Protein AF-A0A4R8QVG3-F1 (afdb_monomer_lite)

Sequence (74 aa):
MRSTNIASLLALAAATVSATVQVGWPCEGAGYDCLVGNTGIATCDGRSWQLAAHCGGCEPGCFWPDDGGVPFCN

Organism: Colletotrichum trifolii (NCBI:txid5466)

pLDDT: mean 79.19, std 17.59, range [43.31, 97.12]

Radius of gyration: 16.79 Å; chains: 1; bounding box: 51×14×46 Å

Secondary structure (DSSP, 8-state):
--------------------B-TT-B--SSEEEEBGGG-EEEEE-SSBEEEEEEPPSSTT-EE--TTS---EE-

Foldseek 3Di:
DDDPPPPDPPDPPPPPDLDADDFFDFDADWAKHQHVVLQAIWIHPRTTTDGPTGQDPDPPHWDDDPVPDHIDRD

Structure (mmCIF, N/CA/C/O backbone):
data_AF-A0A4R8QVG3-F1
#
_entry.id   AF-A0A4R8QVG3-F1
#
loop_
_atom_site.group_PDB
_atom_site.id
_atom_site.type_symbol
_atom_site.label_atom_id
_atom_site.label_alt_id
_atom_site.label_comp_id
_atom_site.label_asym_id
_atom_site.label_entity_id
_atom_site.label_seq_id
_atom_site.pdbx_PDB_ins_code
_atom_site.Cartn_x
_atom_site.Cartn_y
_atom_site.Cartn_z
_atom_site.occupancy
_atom_site.B_iso_or_equiv
_atom_site.auth_seq_id
_atom_site.auth_comp_id
_atom_site.auth_asym_id
_atom_site.auth_atom_id
_atom_site.pdbx_PDB_model_num
ATOM 1 N N . MET A 1 1 ? -41.707 5.535 32.285 1.00 43.31 1 MET A N 1
ATOM 2 C CA . MET A 1 1 ? -40.300 5.530 31.832 1.00 43.31 1 MET A CA 1
ATOM 3 C C . MET A 1 1 ? -40.182 4.509 30.714 1.00 43.31 1 MET A C 1
ATOM 5 O O . MET A 1 1 ? -40.371 3.331 30.978 1.00 43.31 1 MET A O 1
ATOM 9 N N . ARG A 1 2 ? -39.998 4.940 29.464 1.00 47.44 2 ARG A N 1
ATOM 10 C CA . ARG A 1 2 ? -39.812 4.037 28.319 1.00 47.44 2 ARG A CA 1
ATOM 11 C C . ARG A 1 2 ? -38.706 4.636 27.460 1.00 47.44 2 ARG A C 1
ATOM 13 O O . ARG A 1 2 ? -38.951 5.540 26.673 1.00 47.44 2 ARG A O 1
ATOM 20 N N . SER A 1 3 ? -37.481 4.215 27.744 1.00 50.44 3 SER A N 1
ATOM 21 C CA . SER A 1 3 ? -36.268 4.686 27.085 1.00 50.44 3 SER A CA 1
ATOM 22 C C . SER A 1 3 ? -36.210 4.081 25.686 1.00 50.44 3 SER A C 1
ATOM 24 O O . SER A 1 3 ? -36.027 2.873 25.535 1.00 50.44 3 SER A O 1
ATOM 26 N N . THR A 1 4 ? -36.432 4.894 24.658 1.00 53.00 4 THR A N 1
ATOM 27 C CA . THR A 1 4 ? -36.301 4.472 23.262 1.00 53.00 4 THR A CA 1
ATOM 28 C C . THR A 1 4 ? -34.810 4.351 22.943 1.00 53.00 4 THR A C 1
ATOM 30 O O . THR A 1 4 ? -34.139 5.353 22.721 1.00 53.00 4 THR A O 1
ATOM 33 N N . ASN A 1 5 ? -34.273 3.129 22.980 1.00 55.12 5 ASN A N 1
ATOM 34 C CA . ASN A 1 5 ? -32.927 2.823 22.494 1.00 55.12 5 ASN A CA 1
ATOM 35 C C . ASN A 1 5 ? -32.914 2.987 20.970 1.00 55.12 5 ASN A C 1
ATOM 37 O O . ASN A 1 5 ? -33.411 2.122 20.250 1.00 55.12 5 ASN A O 1
ATOM 41 N N . ILE A 1 6 ? -32.370 4.097 20.478 1.00 61.22 6 ILE A N 1
ATOM 42 C CA . ILE A 1 6 ? -32.060 4.266 19.058 1.00 61.22 6 ILE A CA 1
ATOM 43 C C . ILE A 1 6 ? -30.642 3.725 18.888 1.00 61.22 6 ILE A C 1
ATOM 45 O O . ILE A 1 6 ? -29.665 4.416 19.159 1.00 61.22 6 ILE A O 1
ATOM 49 N N . ALA A 1 7 ? -30.542 2.440 18.549 1.00 55.81 7 ALA A N 1
ATOM 50 C CA . ALA A 1 7 ? -29.274 1.805 18.225 1.00 55.81 7 ALA A CA 1
ATOM 51 C C . ALA A 1 7 ? -28.669 2.515 17.004 1.00 55.81 7 ALA A C 1
ATOM 53 O O . ALA A 1 7 ? -29.262 2.527 15.926 1.00 55.81 7 ALA A O 1
ATOM 54 N N . SER A 1 8 ? -27.515 3.149 17.205 1.00 55.50 8 SER A N 1
ATOM 55 C CA . SER A 1 8 ? -26.748 3.836 16.170 1.00 55.50 8 SER A CA 1
ATOM 56 C C . SER A 1 8 ? -26.391 2.873 15.040 1.00 55.50 8 SER A C 1
ATOM 58 O O . SER A 1 8 ? -25.536 2.004 15.194 1.00 55.50 8 SER A O 1
ATOM 60 N N . LEU A 1 9 ? -27.030 3.046 13.888 1.00 55.94 9 LEU A N 1
ATOM 61 C CA . LEU A 1 9 ? -26.612 2.442 12.629 1.00 55.94 9 LEU A CA 1
ATOM 62 C C . LEU A 1 9 ? -25.439 3.268 12.088 1.00 55.94 9 LEU A C 1
ATOM 64 O O . LEU A 1 9 ? -25.624 4.186 11.292 1.00 55.94 9 LEU A O 1
ATOM 68 N N . LEU A 1 10 ? -24.227 2.980 12.565 1.00 55.12 10 LEU A N 1
ATOM 69 C CA . LEU A 1 10 ? -22.997 3.437 11.919 1.00 55.12 10 LEU A CA 1
ATOM 70 C C . LEU A 1 10 ? -22.853 2.659 10.606 1.00 55.12 10 LEU A C 1
ATOM 72 O O . LEU A 1 10 ? -22.294 1.567 10.567 1.00 55.12 10 LEU A O 1
ATOM 76 N N . ALA A 1 11 ? -23.430 3.198 9.535 1.00 52.38 11 ALA A N 1
ATOM 77 C CA . ALA A 1 11 ? -23.163 2.729 8.188 1.00 52.38 11 ALA A CA 1
ATOM 78 C C . ALA A 1 11 ? -21.701 3.061 7.857 1.00 52.38 11 ALA A C 1
ATOM 80 O O . ALA A 1 11 ? -21.353 4.233 7.702 1.00 52.38 11 ALA A O 1
ATOM 81 N N . LEU A 1 12 ? -20.843 2.038 7.783 1.00 52.22 12 LEU A N 1
ATOM 82 C CA . LEU A 1 12 ? -19.498 2.179 7.234 1.00 52.22 12 LEU A CA 1
ATOM 83 C C . LEU A 1 12 ? -19.641 2.550 5.756 1.00 52.22 12 LEU A C 1
ATOM 85 O O . LEU A 1 12 ? -19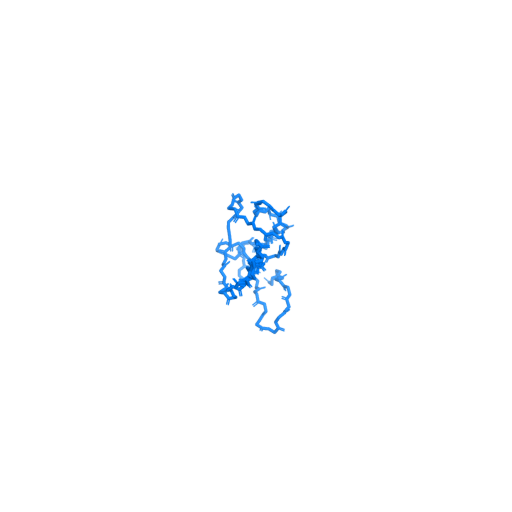.873 1.696 4.901 1.00 52.22 12 LEU A O 1
ATOM 89 N N . ALA A 1 13 ? -19.519 3.839 5.457 1.00 46.34 13 ALA A N 1
ATOM 90 C CA . ALA A 1 13 ? -19.253 4.297 4.109 1.00 46.34 13 ALA A CA 1
ATOM 91 C C . ALA A 1 13 ? -17.821 3.872 3.761 1.00 46.34 13 ALA A C 1
ATOM 93 O O . ALA A 1 13 ? -16.867 4.603 4.017 1.00 46.34 13 ALA A O 1
ATOM 94 N N . ALA A 1 14 ? -17.666 2.667 3.212 1.00 47.97 14 ALA A N 1
ATOM 95 C CA . ALA A 1 14 ? -16.453 2.293 2.502 1.00 47.97 14 ALA A CA 1
ATOM 96 C C . ALA A 1 14 ? -16.419 3.132 1.219 1.00 47.97 14 ALA A C 1
ATOM 98 O O . ALA A 1 14 ? -16.976 2.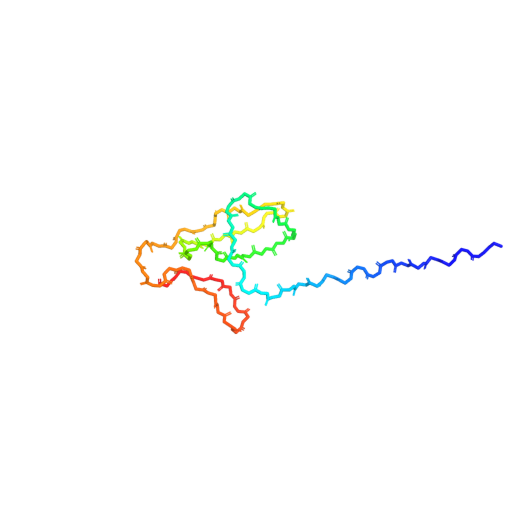755 0.189 1.00 47.97 14 ALA A O 1
ATOM 99 N N . ALA A 1 15 ? -15.861 4.336 1.314 1.00 44.44 15 ALA A N 1
ATOM 100 C CA . ALA A 1 15 ? -15.574 5.152 0.152 1.00 44.44 15 ALA A CA 1
ATOM 101 C C . ALA A 1 15 ? -14.523 4.409 -0.679 1.00 44.44 15 ALA A C 1
ATOM 103 O O . ALA A 1 15 ? -13.344 4.417 -0.342 1.00 44.44 15 ALA A O 1
ATOM 104 N N . THR A 1 16 ? -14.950 3.757 -1.759 1.00 44.16 16 THR A N 1
ATOM 105 C CA . THR A 1 16 ? -14.061 3.219 -2.795 1.00 44.16 16 THR A CA 1
ATOM 106 C C . THR A 1 16 ? -13.552 4.379 -3.651 1.00 44.16 16 THR A C 1
ATOM 108 O O . THR A 1 16 ? -13.916 4.533 -4.814 1.00 44.16 16 THR A O 1
ATOM 111 N N . VAL A 1 17 ? -12.769 5.269 -3.049 1.00 48.38 17 VAL A N 1
ATOM 112 C CA . VAL A 1 17 ? -11.776 6.027 -3.807 1.00 48.38 17 VAL A CA 1
ATOM 113 C C . VAL A 1 17 ? -10.600 5.073 -3.927 1.00 48.38 17 VAL A C 1
ATOM 115 O O . VAL A 1 17 ? -10.178 4.536 -2.907 1.00 48.38 17 VAL A O 1
ATOM 118 N N . SER A 1 18 ? -10.100 4.828 -5.138 1.00 58.47 18 SER A N 1
ATOM 119 C CA . SER A 1 18 ? -8.824 4.141 -5.368 1.00 58.47 18 SER A CA 1
ATOM 120 C C . SER A 1 18 ? -7.715 5.022 -4.783 1.00 58.47 18 SER A C 1
ATOM 122 O O . SER A 1 18 ? -7.099 5.845 -5.460 1.00 58.47 18 SER A O 1
ATOM 124 N N . ALA A 1 19 ? -7.584 4.968 -3.464 1.00 71.12 19 ALA A N 1
ATOM 125 C CA . ALA A 1 19 ? -6.761 5.841 -2.663 1.00 71.12 19 ALA A CA 1
ATOM 126 C C . ALA A 1 19 ? -5.525 5.047 -2.289 1.00 71.12 19 ALA A C 1
ATOM 128 O O . ALA A 1 19 ? -5.542 4.286 -1.335 1.00 71.12 19 ALA A O 1
ATOM 129 N N . THR A 1 20 ? -4.436 5.258 -3.022 1.00 88.94 20 THR A N 1
ATOM 130 C CA . THR A 1 20 ? -3.154 4.688 -2.616 1.00 88.94 20 THR A CA 1
ATOM 131 C C . THR A 1 20 ? -2.834 5.064 -1.168 1.00 88.94 20 THR A C 1
ATOM 133 O O . THR A 1 20 ? -3.080 6.202 -0.752 1.00 88.94 20 THR A O 1
ATOM 136 N N . VAL A 1 21 ? -2.218 4.153 -0.426 1.00 93.25 21 VAL A N 1
ATOM 137 C CA . VAL A 1 21 ? -1.924 4.313 1.005 1.00 93.25 21 VAL A CA 1
ATOM 138 C C . VAL A 1 21 ? -0.427 4.427 1.264 1.00 93.25 21 VAL A C 1
ATOM 140 O O . VAL A 1 21 ? 0.402 4.194 0.389 1.00 93.25 21 VAL A O 1
ATOM 143 N N . GLN A 1 22 ? -0.045 4.762 2.491 1.00 94.19 22 GLN A N 1
ATOM 144 C CA . GLN A 1 22 ? 1.353 4.749 2.910 1.00 94.19 22 GLN A CA 1
ATOM 145 C C . GLN A 1 22 ? 1.526 3.858 4.137 1.00 94.19 22 GLN A C 1
ATOM 147 O O . GLN A 1 22 ? 0.674 3.844 5.023 1.00 94.19 22 GLN A O 1
ATOM 152 N N . VAL A 1 23 ? 2.653 3.148 4.221 1.00 94.44 23 VAL A N 1
ATOM 153 C CA . VAL A 1 23 ? 3.008 2.373 5.418 1.00 94.44 23 VAL A CA 1
ATOM 154 C C . VAL A 1 23 ? 2.985 3.277 6.655 1.00 94.44 23 VAL A C 1
ATOM 156 O O . VAL A 1 23 ? 3.512 4.392 6.639 1.00 94.44 23 VAL A O 1
ATOM 159 N N . GLY A 1 24 ? 2.359 2.788 7.724 1.00 95.88 24 GLY A N 1
ATOM 160 C CA . GLY A 1 24 ? 2.196 3.495 8.992 1.00 95.88 24 GLY A CA 1
ATOM 161 C C . GLY A 1 24 ? 1.009 4.459 9.049 1.00 95.88 24 GLY A C 1
ATOM 162 O O . GLY A 1 24 ? 0.705 4.953 10.134 1.00 95.88 24 GLY A O 1
ATOM 163 N N . TRP A 1 25 ? 0.308 4.721 7.938 1.00 94.81 25 TRP A N 1
ATOM 164 C CA . TRP A 1 25 ? -0.960 5.453 8.003 1.00 94.81 25 TRP A CA 1
ATOM 165 C C . TRP A 1 25 ? -2.019 4.646 8.757 1.00 94.81 25 TRP A C 1
ATOM 167 O O . TRP A 1 25 ? -2.029 3.415 8.650 1.00 94.81 25 TRP A O 1
ATOM 177 N N . PRO A 1 26 ? -2.909 5.317 9.510 1.00 94.81 26 PRO A N 1
ATOM 178 C CA . PRO A 1 26 ? -3.975 4.639 10.227 1.00 94.81 26 PRO A CA 1
ATOM 179 C C . PRO A 1 26 ? -4.950 3.973 9.252 1.00 94.81 26 PRO A C 1
ATOM 181 O O . PRO A 1 26 ? -5.222 4.492 8.168 1.00 94.81 26 PRO A O 1
ATOM 184 N N . CYS A 1 27 ? -5.488 2.831 9.663 1.00 92.69 27 CYS A N 1
ATOM 185 C CA . CYS A 1 27 ? -6.527 2.106 8.944 1.00 92.69 27 CYS A CA 1
ATOM 186 C C . CYS A 1 27 ? -7.429 1.361 9.936 1.00 92.69 27 CYS A C 1
ATOM 188 O O . CYS A 1 27 ? -7.031 1.104 11.072 1.00 92.69 27 CYS A O 1
ATOM 190 N N . GLU A 1 28 ? -8.634 1.004 9.501 1.00 89.88 28 GLU A N 1
ATOM 191 C CA . GLU A 1 28 ? -9.573 0.191 10.276 1.00 89.88 28 GLU A CA 1
ATOM 192 C C . GLU A 1 28 ? -9.990 -1.042 9.468 1.00 89.88 28 GLU A C 1
ATOM 194 O O . GLU A 1 28 ? -10.078 -1.000 8.241 1.00 89.88 28 GLU A O 1
ATOM 199 N N . GLY A 1 29 ? -10.278 -2.144 10.162 1.00 89.12 29 GLY A N 1
ATOM 200 C CA . GLY A 1 29 ? -10.701 -3.394 9.531 1.00 89.12 29 GLY A CA 1
ATOM 201 C C . GLY A 1 29 ? -9.547 -4.183 8.909 1.00 89.12 29 GLY A C 1
ATOM 202 O O . GLY A 1 29 ? -8.448 -4.233 9.451 1.00 89.12 29 GLY A O 1
ATOM 203 N N . ALA A 1 30 ? -9.817 -4.857 7.797 1.00 88.69 30 ALA A N 1
ATOM 204 C CA . ALA A 1 30 ? -8.826 -5.621 7.050 1.00 88.69 30 ALA A CA 1
ATOM 205 C C . ALA A 1 30 ? -8.995 -5.322 5.562 1.00 88.69 30 ALA A C 1
ATOM 207 O O . ALA A 1 30 ? -10.119 -5.196 5.076 1.00 88.69 30 ALA A O 1
ATOM 208 N N . GLY A 1 31 ? -7.885 -5.215 4.843 1.00 90.25 31 GLY A N 1
ATOM 209 C CA . GLY A 1 31 ? -7.901 -4.886 3.426 1.00 90.25 31 GLY A CA 1
ATOM 210 C C . GLY A 1 31 ? -6.498 -4.780 2.861 1.00 90.25 31 GLY A C 1
ATOM 211 O O . GLY A 1 31 ? -5.519 -4.766 3.608 1.00 90.25 31 GLY A O 1
ATOM 212 N N . TYR A 1 32 ? -6.429 -4.693 1.542 1.00 91.62 32 TYR A N 1
ATOM 213 C CA . TYR A 1 32 ? -5.209 -4.377 0.818 1.00 91.62 32 TYR A CA 1
ATOM 214 C C . TYR A 1 32 ? -5.359 -2.985 0.204 1.00 91.62 32 TYR A C 1
ATOM 216 O O . TYR A 1 32 ? -6.487 -2.528 0.038 1.00 91.62 32 TYR A O 1
ATOM 224 N N . ASP A 1 33 ? -4.252 -2.316 -0.097 1.00 91.81 33 ASP A N 1
ATOM 225 C CA . ASP A 1 33 ? -4.234 -1.138 -0.971 1.00 91.81 33 ASP A CA 1
ATOM 226 C C . ASP A 1 33 ? -2.909 -1.065 -1.757 1.00 91.81 33 ASP A C 1
ATOM 228 O O . ASP A 1 33 ? -1.922 -1.691 -1.358 1.00 91.81 33 ASP A O 1
ATOM 232 N N . CYS A 1 34 ? -2.853 -0.325 -2.862 1.00 91.88 34 CYS A N 1
ATOM 233 C CA . CYS A 1 34 ? -1.580 0.028 -3.488 1.00 91.88 34 CYS A CA 1
ATOM 234 C C . CYS A 1 34 ? -0.886 1.123 -2.673 1.00 91.88 34 CYS A C 1
ATOM 236 O O . CYS A 1 34 ? -1.516 2.048 -2.167 1.00 91.88 34 CYS A O 1
ATOM 238 N N . LEU A 1 35 ? 0.438 1.052 -2.558 1.00 92.06 35 LEU A N 1
ATOM 239 C CA . LEU A 1 35 ? 1.210 2.130 -1.948 1.00 92.06 35 LEU A CA 1
ATOM 240 C C . LEU A 1 35 ? 1.234 3.373 -2.838 1.00 92.06 35 LEU A C 1
ATOM 242 O O . LEU A 1 35 ? 1.197 3.270 -4.064 1.00 92.06 35 LEU A O 1
ATOM 246 N N . VAL A 1 36 ? 1.379 4.549 -2.22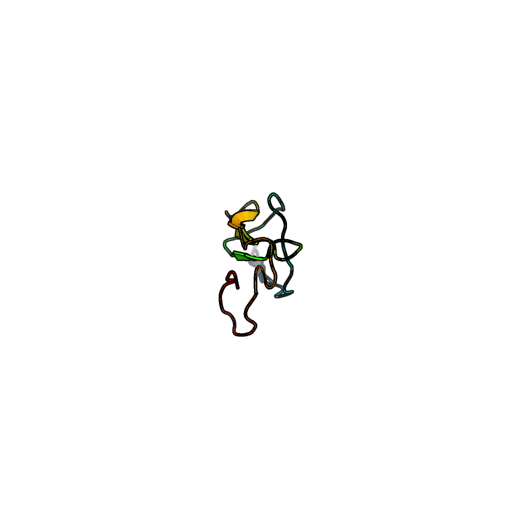3 1.00 89.06 36 VAL A N 1
ATOM 247 C CA . VAL A 1 36 ? 1.661 5.804 -2.932 1.00 89.06 36 VAL A CA 1
ATOM 248 C C . VAL A 1 36 ? 2.845 5.589 -3.883 1.00 89.06 36 VAL A C 1
ATOM 250 O O . VAL A 1 36 ? 3.892 5.058 -3.501 1.00 89.06 36 VAL A O 1
ATOM 253 N N . GLY A 1 37 ? 2.658 5.976 -5.147 1.00 87.06 37 GLY A N 1
ATOM 254 C CA . GLY A 1 37 ? 3.635 5.754 -6.217 1.00 87.06 37 GLY 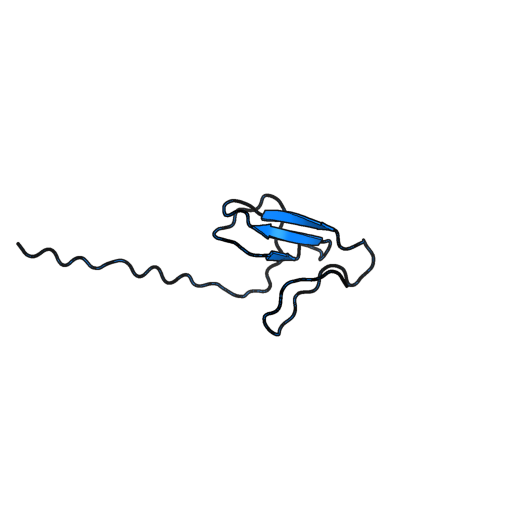A CA 1
ATOM 255 C C . GLY A 1 37 ? 3.639 4.337 -6.800 1.00 87.06 37 GLY A C 1
ATOM 256 O O . GLY A 1 37 ? 4.562 4.004 -7.535 1.00 87.06 37 GLY A O 1
ATOM 257 N N . ASN A 1 38 ? 2.644 3.504 -6.476 1.00 88.50 38 ASN A N 1
ATOM 258 C CA . ASN A 1 38 ? 2.458 2.142 -6.988 1.00 88.50 38 ASN A CA 1
ATOM 259 C C . ASN A 1 38 ? 3.687 1.234 -6.786 1.00 88.50 38 ASN A C 1
ATOM 261 O O . ASN A 1 38 ? 3.929 0.308 -7.552 1.00 88.50 38 ASN A O 1
ATOM 265 N N . THR A 1 39 ? 4.474 1.483 -5.738 1.00 90.56 39 THR A N 1
ATOM 266 C CA . THR A 1 39 ? 5.744 0.775 -5.469 1.00 90.56 39 THR A CA 1
ATOM 267 C C . THR A 1 39 ? 5.562 -0.568 -4.755 1.00 90.56 39 THR A C 1
ATOM 269 O O . THR A 1 39 ? 6.519 -1.307 -4.515 1.00 90.56 39 THR A O 1
ATOM 272 N N . GLY A 1 40 ? 4.332 -0.902 -4.376 1.00 92.12 40 GLY A N 1
ATOM 273 C CA . GLY A 1 40 ? 4.034 -2.106 -3.623 1.00 92.12 40 GLY A CA 1
ATOM 274 C C . GLY A 1 40 ? 2.582 -2.188 -3.195 1.00 92.12 40 GLY A C 1
ATOM 275 O O . GLY A 1 40 ? 1.795 -1.271 -3.423 1.00 92.12 40 GLY A O 1
ATOM 276 N N . ILE A 1 41 ? 2.264 -3.301 -2.552 1.00 93.75 41 ILE A N 1
ATOM 277 C CA . ILE A 1 41 ? 0.960 -3.601 -1.975 1.00 93.75 41 ILE A CA 1
ATOM 278 C C . ILE A 1 41 ? 1.089 -3.466 -0.461 1.00 93.75 41 ILE A C 1
ATOM 280 O O . ILE A 1 41 ? 2.018 -4.014 0.142 1.00 93.75 41 ILE A O 1
ATOM 284 N N . ALA A 1 42 ? 0.152 -2.760 0.154 1.00 94.75 42 ALA A N 1
ATOM 285 C CA . ALA A 1 42 ? -0.009 -2.677 1.593 1.00 94.75 42 ALA A CA 1
ATOM 286 C C . ALA A 1 42 ? -1.190 -3.532 2.063 1.00 94.75 42 ALA A C 1
ATOM 288 O O . ALA A 1 42 ? -2.135 -3.768 1.316 1.00 94.75 42 ALA A O 1
ATOM 289 N N . THR A 1 43 ? -1.143 -3.971 3.318 1.00 95.50 43 THR A N 1
ATOM 290 C CA . THR A 1 43 ? -2.245 -4.630 4.028 1.00 95.50 43 THR A CA 1
ATOM 291 C C . THR A 1 43 ? -2.566 -3.866 5.308 1.00 95.50 43 THR A C 1
ATOM 293 O O . THR A 1 43 ? -1.658 -3.387 5.986 1.00 95.50 43 THR A O 1
ATOM 296 N N . CYS A 1 44 ? -3.843 -3.753 5.658 1.00 95.06 44 CYS A N 1
ATOM 297 C CA . CYS A 1 44 ? -4.283 -3.176 6.925 1.00 95.06 44 CYS A CA 1
ATOM 298 C C . CYS A 1 44 ? -4.351 -4.269 8.001 1.00 95.06 44 CYS A C 1
ATOM 300 O O . CYS A 1 44 ? -5.017 -5.285 7.800 1.00 95.06 44 CYS A O 1
ATOM 302 N N . ASP A 1 45 ? -3.690 -4.061 9.143 1.00 93.69 45 ASP A N 1
ATOM 303 C CA . ASP A 1 45 ? -3.714 -4.981 10.296 1.00 93.69 45 ASP A CA 1
ATOM 304 C C . ASP A 1 45 ? -4.825 -4.664 1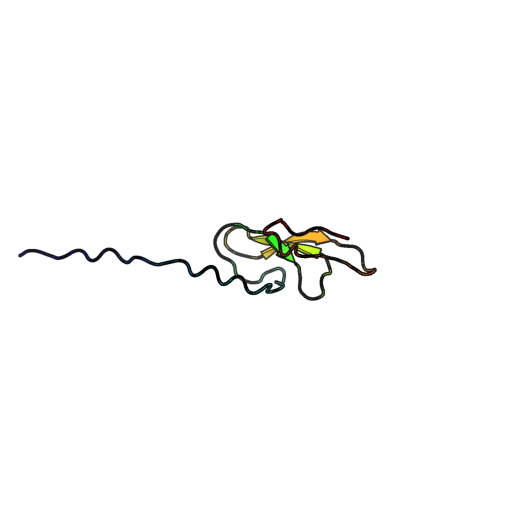1.322 1.00 93.69 45 ASP A C 1
ATOM 306 O O . ASP A 1 45 ? -4.832 -5.189 12.437 1.00 93.69 45 ASP A O 1
ATOM 310 N N . GLY A 1 46 ? -5.753 -3.775 10.962 1.00 91.94 46 GLY A N 1
ATOM 311 C CA . GLY A 1 46 ? -6.792 -3.243 11.845 1.00 91.94 46 GLY A CA 1
ATOM 312 C C . GLY A 1 46 ? -6.388 -2.004 12.634 1.00 91.94 46 GLY A C 1
ATOM 313 O O . GLY A 1 46 ? -7.205 -1.503 13.409 1.00 91.94 46 GLY A O 1
ATOM 314 N N . ARG A 1 47 ? -5.155 -1.511 12.471 1.00 93.88 47 ARG A N 1
ATOM 315 C CA . ARG A 1 47 ? -4.690 -0.252 13.076 1.00 93.88 47 ARG A CA 1
ATOM 316 C C . ARG A 1 47 ? -3.889 0.605 12.111 1.00 93.88 47 ARG A C 1
ATOM 318 O O . ARG A 1 47 ? -4.011 1.829 12.139 1.00 93.88 47 ARG A O 1
ATOM 325 N N . SER A 1 48 ? -3.030 -0.014 11.308 1.00 94.81 48 SER A N 1
ATOM 326 C CA . SER A 1 48 ? -2.114 0.687 10.413 1.00 94.81 48 SER A CA 1
ATOM 327 C C . SER A 1 48 ? -1.766 -0.120 9.167 1.00 94.81 48 SER A C 1
ATOM 329 O O . SER A 1 48 ? -1.732 -1.351 9.184 1.00 94.81 48 SER A O 1
ATOM 331 N N . TRP A 1 49 ? -1.465 0.587 8.083 1.00 96.19 49 TRP A N 1
ATOM 332 C CA . TRP A 1 49 ? -1.003 -0.027 6.845 1.00 96.19 49 TRP A CA 1
ATOM 333 C C . TRP A 1 49 ? 0.416 -0.575 6.994 1.00 96.19 49 TRP A C 1
ATOM 335 O O . TRP A 1 49 ? 1.341 0.149 7.370 1.00 96.19 49 TRP A O 1
ATOM 345 N N . GLN A 1 50 ? 0.590 -1.844 6.649 1.00 97.12 50 GLN A N 1
ATOM 346 C CA . GLN A 1 50 ? 1.858 -2.564 6.639 1.00 97.12 50 GLN A CA 1
ATOM 347 C C . GLN A 1 50 ? 2.225 -2.943 5.208 1.00 97.12 50 GLN A C 1
ATOM 349 O O . GLN A 1 50 ? 1.351 -3.241 4.396 1.00 97.12 50 GLN A O 1
ATOM 354 N N . LEU A 1 51 ? 3.516 -2.956 4.885 1.00 95.25 51 LEU A N 1
ATOM 355 C CA . LEU A 1 51 ? 3.973 -3.443 3.587 1.00 95.25 51 LEU A CA 1
ATOM 356 C C . LEU A 1 51 ? 3.705 -4.952 3.475 1.00 95.25 51 LEU A C 1
ATOM 358 O O . LEU A 1 51 ? 4.197 -5.726 4.294 1.00 95.25 51 LEU A O 1
ATOM 362 N N . ALA A 1 52 ? 2.971 -5.361 2.441 1.00 94.38 52 ALA A N 1
ATOM 363 C CA . ALA A 1 52 ? 2.710 -6.766 2.136 1.00 94.38 52 ALA A CA 1
ATOM 364 C C . ALA A 1 52 ? 3.637 -7.293 1.030 1.00 94.38 52 ALA A C 1
ATOM 366 O O . ALA A 1 52 ? 4.148 -8.406 1.133 1.00 94.38 52 ALA A O 1
ATOM 367 N N . ALA A 1 53 ? 3.875 -6.495 -0.015 1.00 92.44 53 ALA A N 1
ATOM 368 C CA . ALA A 1 53 ? 4.760 -6.859 -1.118 1.00 92.44 53 ALA A CA 1
ATOM 369 C C . ALA A 1 53 ? 5.376 -5.621 -1.776 1.00 92.44 53 ALA A C 1
ATOM 371 O O . ALA A 1 53 ? 4.718 -4.594 -1.919 1.00 92.44 53 ALA A O 1
ATOM 372 N N . HIS A 1 54 ? 6.623 -5.740 -2.230 1.00 91.69 54 HIS A N 1
ATOM 373 C CA . HIS A 1 54 ? 7.220 -4.769 -3.143 1.00 91.69 54 HIS A CA 1
ATOM 374 C C . HIS A 1 54 ? 6.871 -5.139 -4.585 1.00 91.69 54 HIS A C 1
ATOM 376 O O . HIS A 1 54 ? 7.118 -6.270 -5.002 1.00 91.69 54 HIS A O 1
ATOM 382 N N . CYS A 1 55 ? 6.361 -4.174 -5.346 1.00 87.81 55 CYS A N 1
ATOM 383 C CA . CYS A 1 55 ? 6.267 -4.280 -6.796 1.00 87.81 55 CYS A CA 1
ATOM 384 C C . CYS A 1 55 ? 7.519 -3.596 -7.359 1.00 87.81 55 CYS A C 1
ATOM 386 O O . CYS A 1 55 ? 7.778 -2.433 -7.054 1.00 87.81 55 CYS A O 1
ATOM 388 N N . GLY A 1 56 ? 8.375 -4.354 -8.053 1.00 72.00 56 GLY A N 1
ATOM 389 C CA . GLY A 1 56 ? 9.699 -3.893 -8.489 1.00 72.00 56 GLY A CA 1
ATOM 390 C C . GLY A 1 56 ? 9.647 -2.566 -9.259 1.00 72.00 56 GLY A C 1
ATOM 391 O O . GLY A 1 56 ? 8.668 -2.279 -9.933 1.00 72.00 56 GLY A O 1
ATOM 392 N N . GLY A 1 57 ? 10.702 -1.748 -9.148 1.00 61.06 57 GLY A N 1
ATOM 393 C CA . GLY A 1 57 ? 10.758 -0.344 -9.595 1.00 61.06 57 GLY A CA 1
ATOM 394 C C . GLY A 1 57 ? 10.746 -0.076 -11.108 1.00 61.06 57 GLY A C 1
ATOM 395 O O . GLY A 1 57 ? 11.336 0.912 -11.542 1.00 61.06 57 GLY A O 1
ATOM 396 N N . CYS A 1 58 ? 10.110 -0.933 -11.905 1.00 56.25 58 CYS A N 1
ATOM 397 C CA . CYS A 1 58 ? 9.835 -0.704 -13.319 1.00 56.25 58 CYS A CA 1
ATOM 398 C C . CYS A 1 58 ? 8.331 -0.882 -13.544 1.00 56.25 58 CYS A C 1
ATOM 400 O O . CYS A 1 58 ? 7.757 -1.883 -13.127 1.00 56.25 58 CYS A O 1
ATOM 402 N N . GLU A 1 59 ? 7.700 0.121 -14.148 1.00 70.94 59 GLU A N 1
ATOM 403 C CA . GLU A 1 59 ? 6.260 0.162 -14.397 1.00 70.94 59 GLU A CA 1
ATOM 404 C C . GLU A 1 59 ? 5.756 -1.081 -15.147 1.00 70.94 59 GLU A C 1
ATOM 406 O O . GLU A 1 59 ? 6.447 -1.563 -16.052 1.00 70.94 59 GLU A O 1
ATOM 411 N N . PRO A 1 60 ? 4.542 -1.559 -14.817 1.00 68.44 60 PRO A N 1
ATOM 412 C CA . PRO A 1 60 ? 3.473 -0.827 -14.121 1.00 68.44 60 PRO A CA 1
ATOM 413 C C . PRO A 1 60 ? 3.221 -1.211 -12.643 1.00 68.44 60 PRO A C 1
ATOM 415 O O . PRO A 1 60 ? 2.082 -1.142 -12.204 1.00 68.44 60 PRO A O 1
ATOM 418 N N . GLY A 1 61 ? 4.244 -1.520 -11.837 1.00 88.50 61 GLY A N 1
ATOM 419 C CA . GLY A 1 61 ? 4.151 -1.477 -10.363 1.00 88.50 61 GLY A CA 1
ATOM 420 C C . GLY A 1 61 ? 2.937 -2.206 -9.746 1.00 88.50 61 GLY A C 1
ATOM 421 O O . GLY A 1 61 ? 2.578 -3.305 -10.152 1.00 88.50 61 GLY A O 1
ATOM 422 N N . CYS A 1 62 ? 2.319 -1.619 -8.717 1.00 90.25 62 CYS A N 1
ATOM 423 C CA . CYS A 1 62 ? 1.053 -2.086 -8.144 1.00 90.25 62 CYS A CA 1
ATOM 424 C C . CYS A 1 62 ? -0.134 -1.622 -8.994 1.00 90.25 62 CYS A C 1
ATOM 426 O O . CYS A 1 62 ? -0.280 -0.425 -9.253 1.00 90.25 62 CYS A O 1
ATOM 428 N N . PHE A 1 63 ? -1.008 -2.557 -9.360 1.00 89.75 63 PHE A N 1
ATOM 429 C CA . PHE A 1 63 ? -2.230 -2.295 -10.110 1.00 89.75 63 PHE A CA 1
ATOM 430 C C . PHE A 1 63 ? -3.471 -2.674 -9.296 1.00 89.75 63 PHE A C 1
ATOM 432 O O . PHE A 1 63 ? -3.540 -3.772 -8.736 1.00 89.75 63 PHE A O 1
ATOM 439 N N . TRP A 1 64 ? -4.459 -1.771 -9.268 1.00 87.50 64 TRP A N 1
ATOM 440 C CA . TRP A 1 64 ? -5.773 -2.016 -8.677 1.00 87.50 64 TRP A CA 1
ATOM 441 C C . TRP A 1 64 ? -6.790 -2.388 -9.764 1.00 87.50 64 TRP A C 1
ATOM 443 O O . TRP A 1 64 ? -7.081 -1.545 -10.612 1.00 87.50 64 TRP A O 1
ATOM 453 N N . PRO A 1 65 ? -7.342 -3.611 -9.765 1.00 85.12 65 PRO A N 1
ATOM 454 C CA . PRO A 1 65 ? -8.374 -3.992 -10.723 1.00 85.12 65 PRO A CA 1
ATOM 455 C C . PRO A 1 65 ? -9.717 -3.296 -10.449 1.00 85.12 65 PRO A C 1
ATOM 457 O O . PRO A 1 65 ? -10.232 -3.338 -9.330 1.00 85.12 65 PRO A O 1
ATOM 460 N N . ASP A 1 66 ? -10.323 -2.707 -11.485 1.00 82.44 66 ASP A N 1
ATOM 461 C CA . ASP A 1 66 ? -11.649 -2.069 -11.406 1.00 82.44 66 ASP A CA 1
ATOM 462 C C . ASP A 1 66 ? -12.801 -3.084 -11.224 1.00 82.44 66 ASP A C 1
ATOM 464 O O . ASP A 1 66 ? -13.910 -2.711 -10.841 1.00 82.44 66 ASP A O 1
ATOM 468 N N . ASP A 1 67 ? -12.565 -4.377 -11.471 1.00 82.62 67 ASP A N 1
ATOM 469 C CA . ASP A 1 67 ? -13.566 -5.453 -11.399 1.00 82.62 67 ASP A CA 1
ATOM 470 C C . ASP A 1 67 ? -13.816 -6.000 -9.979 1.00 82.62 67 ASP A C 1
ATOM 472 O O . ASP A 1 67 ? -14.492 -7.014 -9.806 1.00 82.62 67 ASP A O 1
ATOM 476 N N . GLY A 1 68 ? -13.316 -5.314 -8.945 1.00 75.19 68 GLY A N 1
ATOM 477 C CA . GLY A 1 68 ? -13.493 -5.722 -7.547 1.00 75.19 68 GLY A CA 1
ATOM 478 C C . GLY A 1 68 ? -12.538 -6.832 -7.102 1.00 75.19 68 GLY A C 1
ATOM 479 O O . GLY A 1 68 ? -12.807 -7.523 -6.117 1.00 75.19 68 GLY A O 1
ATOM 480 N N . GLY A 1 69 ? -11.433 -7.011 -7.829 1.00 85.00 69 GLY A N 1
ATOM 481 C CA . GLY A 1 69 ? -10.335 -7.888 -7.440 1.00 85.00 69 GLY A CA 1
ATOM 482 C C . GLY A 1 69 ? -9.471 -7.320 -6.305 1.00 85.00 69 GLY A C 1
ATOM 483 O O . GLY A 1 69 ? -9.792 -6.320 -5.665 1.00 85.00 69 GLY A O 1
ATOM 484 N N . VAL A 1 70 ? -8.340 -7.981 -6.068 1.00 86.88 70 VAL A N 1
ATOM 485 C CA . VAL A 1 70 ? -7.290 -7.544 -5.134 1.00 86.88 70 VAL A CA 1
ATOM 486 C C . VAL A 1 70 ? -6.107 -6.970 -5.917 1.00 86.88 70 VAL A C 1
ATOM 488 O O . VAL A 1 70 ? -5.912 -7.355 -7.072 1.00 86.88 70 VAL A O 1
ATOM 491 N N . PRO A 1 71 ? -5.302 -6.076 -5.322 1.00 89.81 71 PRO A N 1
ATOM 492 C CA . PRO A 1 71 ? -4.144 -5.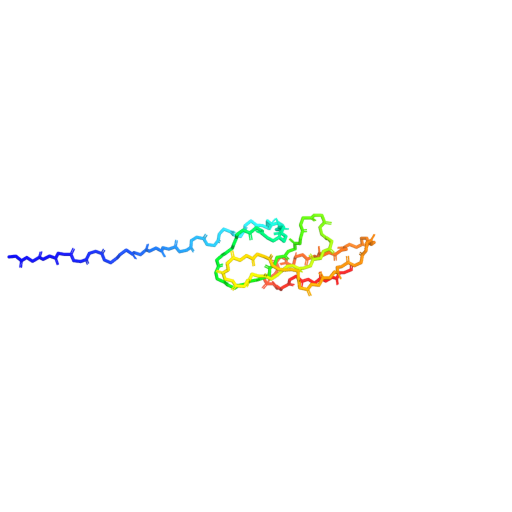516 -5.998 1.00 89.81 71 PRO A CA 1
ATOM 493 C C . PRO A 1 71 ? -3.136 -6.606 -6.327 1.00 89.81 71 PRO A C 1
ATOM 495 O O . PRO A 1 71 ? -2.959 -7.565 -5.570 1.00 89.81 71 PRO A O 1
ATOM 498 N N . PHE A 1 72 ? -2.419 -6.417 -7.425 1.00 89.38 72 PHE A N 1
ATOM 499 C CA . PHE A 1 72 ? -1.313 -7.281 -7.810 1.00 89.38 72 PHE A CA 1
ATOM 500 C C . PHE A 1 72 ? -0.158 -6.455 -8.370 1.00 89.38 72 PHE A C 1
ATOM 502 O O . PHE A 1 72 ? -0.340 -5.325 -8.821 1.00 89.38 72 PHE A O 1
ATOM 509 N N . CYS A 1 73 ? 1.044 -7.025 -8.315 1.00 89.31 73 CYS A N 1
ATOM 510 C CA . CYS A 1 73 ? 2.187 -6.461 -9.015 1.00 89.31 73 CYS A CA 1
ATOM 511 C C . CYS A 1 73 ? 2.127 -6.883 -10.484 1.00 89.31 73 CYS A C 1
ATOM 513 O O . CYS A 1 73 ? 1.929 -8.070 -10.765 1.00 89.31 73 CYS A O 1
ATOM 515 N N . ASN A 1 74 ? 2.302 -5.925 -11.387 1.00 81.44 74 ASN A N 1
ATOM 516 C CA . ASN A 1 74 ? 2.342 -6.118 -12.833 1.00 81.44 74 ASN A CA 1
ATOM 517 C C . ASN A 1 74 ? 3.705 -5.685 -13.385 1.00 81.44 74 ASN A C 1
ATOM 519 O O . ASN A 1 74 ? 4.260 -4.695 -12.857 1.00 81.44 74 ASN A O 1
#